Protein AF-A0A7V6YEU7-F1 (afdb_monomer)

Nearest PDB structures (foldseek):
  5xj6-assembly1_A  TM=9.612E-01  e=2.897E-05  Aquifex aeolicus VF5
  5xj8-assembly1_A  TM=9.586E-01  e=1.181E-04  Aquifex aeolicus VF5

Structure (mmCIF, N/CA/C/O backbone):
data_AF-A0A7V6YEU7-F1
#
_entry.id   AF-A0A7V6YEU7-F1
#
loop_
_atom_site.group_PDB
_atom_site.id
_atom_site.type_symbol
_atom_site.label_atom_id
_atom_site.label_alt_id
_atom_site.label_comp_id
_atom_site.label_asym_id
_atom_site.label_entity_id
_atom_site.label_seq_id
_atom_site.pdbx_PDB_ins_code
_atom_site.Cartn_x
_atom_site.Cartn_y
_atom_site.Cartn_z
_atom_site.occupancy
_atom_site.B_iso_or_equiv
_atom_site.auth_seq_id
_atom_site.auth_comp_id
_atom_site.auth_asym_id
_atom_site.auth_atom_id
_atom_site.pdbx_PDB_model_num
ATOM 1 N N . GLY A 1 1 ? -13.467 12.569 0.731 1.00 51.41 1 GLY A N 1
ATOM 2 C CA . GLY A 1 1 ? -12.846 12.301 -0.583 1.00 51.41 1 GLY A CA 1
ATOM 3 C C . GLY A 1 1 ? -12.043 11.016 -0.536 1.00 51.41 1 GLY A C 1
ATOM 4 O O . GLY A 1 1 ? -11.403 10.767 0.483 1.00 51.41 1 GLY A O 1
ATOM 5 N N . GLY A 1 2 ? -12.098 10.205 -1.598 1.00 73.12 2 GLY A N 1
ATOM 6 C CA . GLY A 1 2 ? -11.410 8.910 -1.685 1.00 73.12 2 GLY A CA 1
ATOM 7 C C . GLY A 1 2 ? -9.907 8.990 -1.375 1.00 73.12 2 GLY A C 1
ATOM 8 O O . GLY A 1 2 ? -9.274 10.035 -1.527 1.00 73.12 2 GLY A O 1
ATOM 9 N N . ARG A 1 3 ? -9.324 7.887 -0.897 1.00 82.69 3 ARG A N 1
ATOM 10 C CA . ARG A 1 3 ? -7.899 7.803 -0.508 1.00 82.69 3 ARG A CA 1
ATOM 11 C C . ARG A 1 3 ? -6.968 7.416 -1.665 1.00 82.69 3 ARG A C 1
ATOM 13 O O . ARG A 1 3 ? -5.839 7.016 -1.421 1.00 82.69 3 ARG A O 1
ATOM 20 N N . GLY A 1 4 ? -7.460 7.479 -2.904 1.00 85.06 4 GLY A N 1
ATOM 21 C CA . GLY A 1 4 ? -6.698 7.173 -4.120 1.00 85.06 4 GLY A CA 1
ATOM 22 C C . GLY A 1 4 ? -6.427 5.689 -4.391 1.00 85.06 4 GLY A C 1
ATOM 23 O O . GLY A 1 4 ? -5.940 5.377 -5.467 1.00 85.06 4 GLY A O 1
ATOM 24 N N . VAL A 1 5 ? -6.769 4.772 -3.476 1.00 89.81 5 VAL A N 1
ATOM 25 C CA . VAL A 1 5 ? -6.451 3.334 -3.609 1.00 89.81 5 VAL A CA 1
ATOM 26 C C . VAL A 1 5 ? -7.117 2.704 -4.839 1.00 89.81 5 VAL A C 1
ATOM 28 O O . VAL A 1 5 ? -6.431 2.085 -5.642 1.00 89.81 5 VAL A O 1
ATOM 31 N N . ALA A 1 6 ? -8.427 2.905 -5.035 1.00 92.75 6 ALA A N 1
ATOM 32 C CA . ALA A 1 6 ? -9.148 2.331 -6.180 1.00 92.75 6 ALA A CA 1
ATOM 33 C C . ALA A 1 6 ? -8.677 2.919 -7.522 1.00 92.75 6 ALA A C 1
ATOM 35 O O . ALA A 1 6 ? -8.503 2.194 -8.496 1.00 92.75 6 ALA A O 1
ATOM 36 N N . THR A 1 7 ? -8.411 4.228 -7.557 1.00 93.75 7 THR A N 1
ATOM 37 C C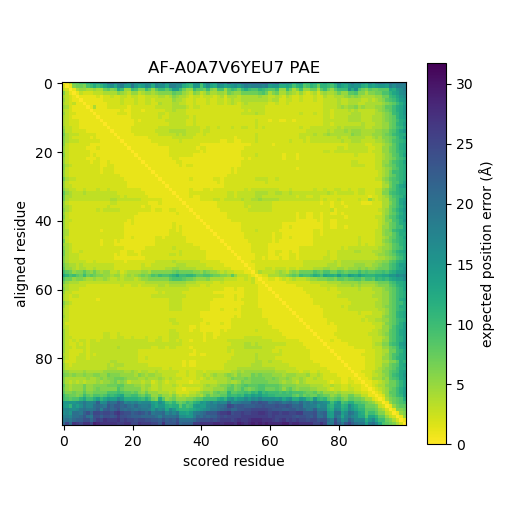A . THR A 1 7 ? -7.862 4.904 -8.739 1.00 93.75 7 THR A CA 1
ATOM 38 C C . THR A 1 7 ? -6.468 4.379 -9.074 1.00 93.75 7 THR A C 1
ATOM 40 O O . THR A 1 7 ? -6.212 4.023 -10.219 1.00 93.75 7 THR A O 1
ATOM 43 N N . GLY A 1 8 ? -5.588 4.267 -8.074 1.00 92.56 8 GLY A N 1
ATOM 44 C CA . GLY A 1 8 ? -4.256 3.690 -8.245 1.00 92.56 8 GLY A CA 1
ATOM 45 C C . GLY A 1 8 ? -4.318 2.244 -8.735 1.00 92.56 8 GLY A C 1
ATOM 46 O O . GLY A 1 8 ? -3.607 1.893 -9.671 1.00 92.56 8 GLY A O 1
ATOM 47 N N . ALA A 1 9 ? -5.221 1.432 -8.178 1.00 94.44 9 ALA A N 1
ATOM 48 C CA . ALA A 1 9 ? -5.443 0.065 -8.636 1.00 94.44 9 ALA A CA 1
ATOM 49 C C . ALA A 1 9 ? -5.855 0.012 -10.116 1.00 94.44 9 ALA A C 1
ATOM 51 O O . ALA A 1 9 ? -5.288 -0.772 -10.866 1.00 94.44 9 ALA A O 1
ATOM 52 N N . GLY A 1 10 ? -6.768 0.881 -10.563 1.00 95.56 10 GLY A N 1
ATOM 53 C CA . GLY A 1 10 ? -7.157 0.968 -11.975 1.00 95.56 10 GLY A CA 1
ATOM 54 C C . GLY A 1 10 ? -5.997 1.349 -12.903 1.00 95.56 10 GLY A C 1
ATOM 55 O O . GLY A 1 10 ? -5.830 0.745 -13.959 1.00 95.56 10 GLY A O 1
ATOM 56 N N . VAL A 1 11 ? -5.145 2.293 -12.489 1.00 96.06 11 VAL A N 1
ATOM 57 C CA . VAL A 1 11 ? -3.951 2.674 -13.262 1.00 96.06 11 VAL A CA 1
ATOM 58 C C . VAL A 1 11 ? -2.970 1.505 -13.370 1.00 96.06 11 VAL A C 1
ATOM 60 O O . VAL A 1 11 ? -2.522 1.178 -14.467 1.00 96.06 11 VAL A O 1
ATOM 63 N N . PHE A 1 12 ? -2.663 0.831 -12.258 1.00 95.75 12 PHE A N 1
ATOM 64 C CA . PHE A 1 12 ? -1.759 -0.321 -12.277 1.00 95.75 12 PHE A CA 1
ATOM 65 C C . PHE A 1 12 ? -2.365 -1.543 -12.973 1.00 95.75 12 PHE A C 1
ATOM 67 O O . PHE A 1 12 ? -1.613 -2.328 -13.539 1.00 95.75 12 PHE A O 1
ATOM 74 N N . LEU A 1 13 ? -3.693 -1.681 -13.020 1.00 97.19 13 LEU A N 1
ATOM 75 C CA . LEU A 1 13 ? -4.350 -2.706 -13.832 1.00 97.19 13 LEU A CA 1
ATOM 76 C C . LEU A 1 13 ? -4.055 -2.505 -15.322 1.00 97.19 13 LEU A C 1
ATOM 78 O O . LEU A 1 13 ? -3.813 -3.479 -16.022 1.00 97.19 13 LEU A O 1
ATOM 82 N N . ALA A 1 14 ? -4.055 -1.258 -15.797 1.00 96.75 14 ALA A N 1
ATOM 83 C CA . ALA A 1 14 ? -3.771 -0.946 -17.194 1.00 96.75 14 ALA A CA 1
ATOM 84 C C . ALA A 1 14 ? -2.269 -1.005 -17.522 1.00 96.75 14 ALA A C 1
ATOM 86 O O . ALA A 1 14 ? -1.890 -1.508 -18.575 1.00 96.75 14 ALA A O 1
ATOM 87 N N . LEU A 1 15 ? -1.413 -0.491 -16.630 1.00 95.06 15 LEU A N 1
ATOM 88 C CA . LEU A 1 15 ? 0.023 -0.334 -16.899 1.00 95.06 15 LEU A CA 1
ATOM 89 C C . LEU A 1 15 ? 0.867 -1.560 -16.531 1.00 95.06 15 LEU A C 1
ATOM 91 O O . LEU A 1 15 ? 1.831 -1.875 -17.222 1.00 95.06 15 LEU A O 1
ATOM 95 N N . ALA A 1 16 ? 0.551 -2.224 -15.418 1.00 95.69 16 ALA A N 1
ATOM 96 C CA . ALA A 1 16 ? 1.364 -3.304 -14.865 1.00 95.69 16 ALA A CA 1
ATOM 97 C C . ALA A 1 16 ? 0.507 -4.303 -14.053 1.00 95.69 16 ALA A C 1
ATOM 99 O O . ALA A 1 16 ? 0.597 -4.344 -12.820 1.00 95.69 16 ALA A O 1
ATOM 100 N N . PRO A 1 17 ? -0.304 -5.155 -14.718 1.00 96.81 17 PRO A N 1
ATOM 101 C CA . PRO A 1 17 ? -1.217 -6.084 -14.045 1.00 96.81 17 PRO A CA 1
ATOM 102 C C . PRO A 1 17 ? -0.535 -6.999 -13.017 1.00 96.81 17 PRO A C 1
ATOM 104 O O . PRO A 1 17 ? -1.111 -7.296 -11.973 1.00 96.81 17 PRO A O 1
ATOM 107 N N . LYS A 1 18 ? 0.715 -7.419 -13.275 1.00 96.81 18 LYS A N 1
ATOM 108 C CA . LYS A 1 18 ? 1.506 -8.246 -12.344 1.00 96.81 18 LYS A CA 1
ATOM 109 C C . LYS A 1 18 ? 1.809 -7.509 -11.035 1.00 96.81 18 LYS A C 1
ATOM 111 O O . LYS A 1 18 ? 1.686 -8.092 -9.963 1.00 96.81 18 LYS A O 1
ATOM 116 N N . VAL A 1 19 ? 2.147 -6.220 -11.116 1.00 96.94 19 VAL A N 1
ATOM 117 C CA . VAL A 1 19 ? 2.394 -5.361 -9.944 1.00 96.94 19 VAL A CA 1
ATOM 118 C C . VAL A 1 19 ? 1.115 -5.203 -9.126 1.00 96.94 19 VAL A C 1
ATOM 120 O O . VAL A 1 19 ? 1.145 -5.339 -7.903 1.00 96.94 19 VAL A O 1
ATOM 123 N N . LEU A 1 20 ? -0.020 -4.981 -9.798 1.00 97.75 20 LEU A N 1
ATOM 124 C CA . LEU A 1 20 ? -1.315 -4.928 -9.126 1.00 97.75 20 LEU A CA 1
ATOM 125 C C . LEU A 1 20 ? -1.656 -6.254 -8.442 1.00 97.75 20 LEU A C 1
ATOM 127 O O . LEU A 1 20 ? -2.123 -6.231 -7.309 1.00 97.75 20 LEU A O 1
ATOM 131 N N . ALA A 1 21 ? -1.423 -7.393 -9.096 1.00 98.06 21 ALA A N 1
ATOM 132 C CA . ALA A 1 21 ? -1.720 -8.705 -8.526 1.00 98.06 21 ALA A CA 1
ATOM 133 C C . ALA A 1 21 ? -0.962 -8.939 -7.209 1.00 98.06 21 ALA A C 1
ATOM 135 O O . ALA A 1 21 ? -1.556 -9.395 -6.234 1.00 98.06 21 ALA A O 1
ATOM 136 N N . VAL A 1 22 ? 0.318 -8.554 -7.143 1.00 98.12 22 VAL A N 1
ATOM 137 C CA . VAL A 1 22 ? 1.113 -8.634 -5.906 1.00 98.12 22 VAL A CA 1
ATOM 138 C C . VAL A 1 22 ? 0.572 -7.693 -4.830 1.00 98.12 22 VAL A C 1
ATOM 140 O O . VAL A 1 22 ? 0.359 -8.117 -3.693 1.00 98.12 22 VAL A O 1
ATOM 143 N N . ALA A 1 23 ? 0.286 -6.436 -5.179 1.00 97.75 23 ALA A N 1
ATOM 144 C CA . ALA A 1 23 ? -0.282 -5.472 -4.237 1.00 97.75 23 ALA A CA 1
ATOM 145 C C . ALA A 1 23 ? -1.657 -5.919 -3.704 1.00 97.75 23 ALA A C 1
ATOM 147 O O . ALA A 1 23 ? -1.933 -5.794 -2.510 1.00 97.75 23 ALA A O 1
ATOM 148 N N . ALA A 1 24 ? -2.504 -6.480 -4.570 1.00 98.00 24 ALA A N 1
ATOM 149 C CA . ALA A 1 24 ? -3.811 -7.022 -4.219 1.00 98.00 24 ALA A CA 1
ATOM 150 C C . ALA A 1 24 ? -3.684 -8.250 -3.313 1.00 98.00 24 ALA A C 1
ATOM 152 O O . ALA A 1 24 ? -4.400 -8.343 -2.321 1.00 98.00 24 ALA A O 1
ATOM 153 N N . LEU A 1 25 ? -2.743 -9.155 -3.596 1.00 98.38 25 LEU A N 1
ATOM 154 C CA . LEU A 1 25 ? -2.476 -10.312 -2.745 1.00 98.38 25 LEU A CA 1
ATOM 155 C C . LEU A 1 25 ? -2.057 -9.877 -1.336 1.00 98.38 25 LEU A C 1
ATOM 157 O O . LEU A 1 25 ? -2.633 -10.338 -0.353 1.00 98.38 25 LEU A O 1
ATOM 161 N N . ILE A 1 26 ? -1.110 -8.943 -1.229 1.00 98.31 26 ILE A N 1
ATOM 162 C CA . ILE A 1 26 ? -0.659 -8.393 0.059 1.00 98.31 26 ILE A CA 1
ATOM 163 C C . ILE A 1 26 ? -1.818 -7.724 0.800 1.00 98.31 26 ILE A C 1
ATOM 165 O O . ILE A 1 26 ? -1.986 -7.931 2.005 1.00 98.31 26 ILE A O 1
ATOM 169 N N . TRP A 1 27 ? -2.642 -6.955 0.087 1.00 98.12 27 TRP A N 1
ATOM 170 C CA . TRP A 1 27 ? -3.830 -6.327 0.653 1.00 98.12 27 TRP A CA 1
ATOM 171 C C . TRP A 1 27 ? -4.801 -7.373 1.212 1.00 98.12 27 TRP A C 1
ATOM 173 O O . TRP A 1 27 ? -5.171 -7.285 2.382 1.00 98.12 27 TRP A O 1
ATOM 183 N N . VAL A 1 28 ? -5.159 -8.392 0.421 1.00 98.06 28 VAL A N 1
ATOM 184 C CA . VAL A 1 28 ? -6.092 -9.457 0.822 1.00 98.06 28 VAL A CA 1
ATOM 185 C C . VAL A 1 28 ? -5.562 -10.206 2.036 1.00 98.06 28 VAL A C 1
ATOM 187 O O . VAL A 1 28 ? -6.288 -10.338 3.016 1.00 98.06 28 VAL A O 1
ATOM 190 N N . LEU A 1 29 ? -4.301 -10.646 2.014 1.00 98.31 29 LEU A N 1
ATOM 191 C CA . LEU A 1 29 ? -3.696 -11.378 3.129 1.00 98.31 29 LEU A CA 1
ATOM 192 C C . LEU A 1 29 ? -3.674 -10.537 4.408 1.00 98.31 29 LEU A C 1
ATOM 194 O O . LEU A 1 29 ? -4.045 -11.010 5.481 1.00 98.31 29 LEU A O 1
ATOM 198 N N . THR A 1 30 ? -3.312 -9.260 4.295 1.00 97.94 30 THR A N 1
ATOM 199 C CA . THR A 1 30 ? -3.286 -8.350 5.443 1.00 97.94 30 THR A CA 1
ATOM 200 C C . THR A 1 30 ? -4.683 -8.154 6.024 1.00 97.94 30 THR A C 1
ATOM 202 O O . THR A 1 30 ? -4.864 -8.228 7.240 1.00 97.94 30 THR A O 1
ATOM 205 N N . VAL A 1 31 ? -5.687 -7.914 5.177 1.00 97.06 31 VAL A N 1
ATOM 206 C CA . VAL A 1 31 ? -7.071 -7.709 5.622 1.00 97.06 31 VAL A CA 1
ATOM 207 C C . VAL A 1 31 ? -7.663 -8.998 6.185 1.00 97.06 31 VAL A C 1
ATOM 209 O O . VAL A 1 31 ? -8.332 -8.939 7.211 1.00 97.06 31 VAL A O 1
ATOM 212 N N . ALA A 1 32 ? -7.375 -10.155 5.593 1.00 96.75 32 ALA A N 1
ATOM 213 C CA . ALA A 1 32 ? -7.834 -11.446 6.096 1.00 96.75 32 ALA A CA 1
ATOM 214 C C . ALA A 1 32 ? -7.283 -11.739 7.502 1.00 96.75 32 ALA A C 1
ATOM 216 O O . ALA A 1 32 ? -8.040 -12.139 8.383 1.00 96.75 32 ALA A O 1
ATOM 217 N N . CYS A 1 33 ? -5.995 -11.470 7.743 1.00 96.88 33 CYS A N 1
ATOM 218 C CA . CYS A 1 33 ? -5.357 -11.734 9.036 1.00 96.88 33 CYS A CA 1
ATOM 219 C C . CYS A 1 33 ? -5.693 -10.687 10.110 1.00 96.88 33 CYS A C 1
ATOM 221 O O . CYS A 1 33 ? -5.860 -11.024 11.279 1.00 96.88 33 CYS A O 1
ATOM 223 N N . THR A 1 34 ? -5.772 -9.405 9.741 1.00 95.69 34 THR A N 1
ATOM 224 C CA . THR A 1 34 ? -5.858 -8.300 10.720 1.00 95.69 34 THR A CA 1
ATOM 225 C C . THR A 1 34 ? -7.235 -7.656 10.805 1.00 95.69 34 THR A C 1
ATOM 227 O O . THR A 1 34 ? -7.551 -6.987 11.788 1.00 95.69 34 THR A O 1
ATOM 230 N N . ARG A 1 35 ? -8.062 -7.845 9.772 1.00 95.81 35 ARG A N 1
ATOM 231 C CA . ARG A 1 35 ? -9.311 -7.113 9.525 1.00 95.81 35 ARG A CA 1
ATOM 232 C C . ARG A 1 35 ? -9.128 -5.600 9.366 1.00 95.81 35 ARG A C 1
ATOM 234 O O . ARG A 1 35 ? -10.119 -4.881 9.363 1.00 95.81 35 ARG A O 1
ATOM 241 N N . TYR A 1 3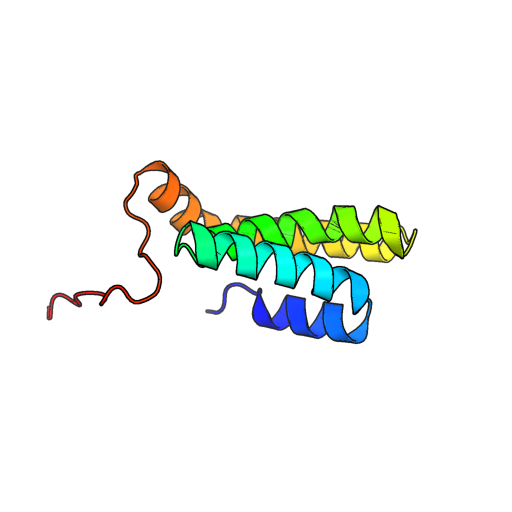6 ? -7.913 -5.085 9.174 1.00 96.12 36 TYR A N 1
ATOM 242 C CA . TYR A 1 36 ? -7.680 -3.656 8.945 1.00 96.12 36 TYR A CA 1
ATOM 243 C C . TYR A 1 36 ? -7.494 -3.342 7.456 1.00 96.12 36 TYR A C 1
ATOM 245 O O . TYR A 1 36 ? -6.428 -3.558 6.880 1.00 96.12 36 TYR A O 1
ATOM 253 N N . VAL A 1 37 ? -8.517 -2.744 6.835 1.00 95.31 37 VAL A N 1
ATOM 254 C CA . VAL A 1 37 ? -8.469 -2.301 5.424 1.00 95.31 37 VAL A CA 1
ATOM 255 C C . VAL A 1 37 ? -7.412 -1.220 5.191 1.00 95.31 37 VAL A C 1
ATOM 257 O O . VAL A 1 37 ? -6.759 -1.189 4.145 1.00 95.31 37 VAL A O 1
ATOM 260 N N . SER A 1 38 ? -7.220 -0.328 6.162 1.00 95.19 38 SER A N 1
ATOM 261 C CA . SER A 1 38 ? -6.207 0.725 6.087 1.00 95.19 38 SER A CA 1
ATOM 262 C C . SER A 1 38 ? -4.791 0.161 6.103 1.00 95.19 38 SER A C 1
ATOM 264 O O . SER A 1 38 ? -3.972 0.591 5.294 1.00 95.19 38 SER A O 1
ATOM 266 N N . LEU A 1 39 ? -4.520 -0.834 6.952 1.00 96.69 39 LEU A N 1
ATOM 267 C CA . LEU A 1 39 ? -3.225 -1.506 6.998 1.00 96.69 39 LEU A CA 1
ATOM 268 C C . LEU A 1 39 ? -2.934 -2.230 5.680 1.00 96.69 39 LEU A C 1
ATOM 270 O O . LEU A 1 39 ? -1.870 -2.025 5.102 1.00 96.69 39 LEU A O 1
ATOM 274 N N . GLY A 1 40 ? -3.905 -2.985 5.155 1.00 97.31 40 GLY A N 1
ATOM 275 C CA . GLY A 1 40 ? -3.769 -3.636 3.849 1.00 97.31 40 GLY A CA 1
ATOM 276 C C . GLY A 1 40 ? -3.480 -2.640 2.727 1.00 97.31 40 GLY A C 1
ATOM 277 O O . GLY A 1 40 ? -2.624 -2.887 1.885 1.00 97.31 40 GLY A O 1
ATOM 278 N N . SER A 1 41 ? -4.142 -1.478 2.734 1.00 96.56 41 SER A N 1
ATOM 279 C CA . SER A 1 41 ? -3.940 -0.429 1.721 1.00 96.56 41 SER A CA 1
ATOM 280 C C . SER A 1 41 ? -2.555 0.214 1.803 1.00 96.56 41 SER A C 1
ATOM 282 O O . SER A 1 41 ? -1.968 0.527 0.771 1.00 96.56 41 SER A O 1
ATOM 284 N N . ILE A 1 42 ? -2.019 0.396 3.012 1.00 97.00 42 ILE A N 1
ATOM 285 C CA . ILE A 1 42 ? -0.665 0.923 3.225 1.00 97.00 42 ILE A CA 1
ATOM 286 C C . ILE A 1 42 ? 0.380 -0.094 2.755 1.00 97.00 42 ILE A C 1
ATOM 288 O O . ILE A 1 42 ? 1.264 0.266 1.982 1.00 97.00 42 ILE A O 1
ATOM 292 N N . LEU A 1 43 ? 0.263 -1.358 3.175 1.00 98.06 43 LEU A N 1
ATOM 293 C CA . LEU A 1 43 ? 1.219 -2.403 2.800 1.00 98.06 43 LEU A CA 1
ATOM 294 C C . LEU A 1 43 ? 1.180 -2.703 1.297 1.00 98.06 43 LEU A C 1
ATOM 296 O O . LEU A 1 43 ? 2.231 -2.790 0.668 1.00 98.06 43 LEU A O 1
ATOM 300 N N . GLY A 1 44 ? -0.016 -2.769 0.706 1.00 97.69 44 GLY A N 1
ATOM 301 C CA . GLY A 1 44 ? -0.178 -2.925 -0.739 1.00 97.69 44 GLY A CA 1
ATOM 302 C C . GLY A 1 44 ? 0.399 -1.746 -1.528 1.00 97.69 44 GLY A C 1
ATOM 303 O O . GLY A 1 44 ? 0.990 -1.942 -2.582 1.00 97.69 44 GLY A O 1
ATOM 304 N N . ALA A 1 45 ? 0.295 -0.514 -1.018 1.00 97.31 45 ALA A N 1
ATOM 305 C CA . ALA A 1 45 ? 0.919 0.641 -1.660 1.00 97.31 45 ALA A CA 1
ATOM 306 C C . ALA A 1 45 ? 2.455 0.593 -1.577 1.00 97.31 45 ALA A C 1
ATOM 308 O O . ALA A 1 45 ? 3.126 0.879 -2.564 1.00 97.31 45 ALA A O 1
ATOM 309 N N . ILE A 1 46 ? 3.020 0.187 -0.434 1.00 97.69 46 ILE A N 1
ATOM 310 C CA . ILE A 1 46 ? 4.475 0.031 -0.254 1.00 97.69 46 ILE A CA 1
ATOM 311 C C . ILE A 1 46 ? 5.041 -1.053 -1.181 1.00 97.69 46 ILE A C 1
ATOM 313 O O . ILE A 1 46 ? 6.146 -0.903 -1.701 1.00 97.69 46 ILE A O 1
ATOM 317 N N . SER A 1 47 ? 4.289 -2.127 -1.438 1.00 97.88 47 SER A N 1
ATOM 318 C CA . SER A 1 47 ? 4.754 -3.205 -2.313 1.00 97.88 47 SER A CA 1
ATOM 319 C C . SER A 1 47 ? 4.804 -2.832 -3.794 1.00 97.88 47 SER A C 1
ATOM 321 O O . SER A 1 47 ? 5.488 -3.515 -4.554 1.00 97.88 47 SER A O 1
ATOM 323 N N . VAL A 1 48 ? 4.100 -1.778 -4.225 1.00 97.38 48 VAL A N 1
ATOM 324 C CA . VAL A 1 48 ? 4.064 -1.338 -5.631 1.00 97.38 48 VAL A CA 1
ATOM 325 C C . VAL A 1 48 ? 5.463 -1.018 -6.175 1.00 97.38 48 VAL A C 1
ATOM 327 O O . VAL A 1 48 ? 5.873 -1.702 -7.112 1.00 97.38 48 VAL A O 1
ATOM 330 N N . PRO A 1 49 ? 6.233 -0.052 -5.628 1.00 96.81 49 PRO A N 1
ATOM 331 C CA . PRO A 1 49 ?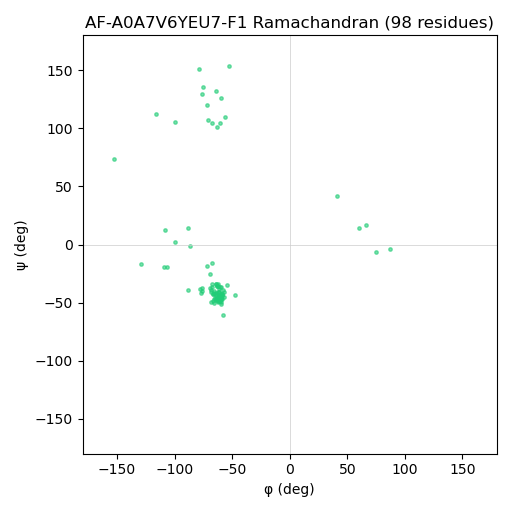 7.561 0.269 -6.158 1.00 96.81 49 PRO A CA 1
ATOM 332 C C . PRO A 1 49 ? 8.519 -0.930 -6.109 1.00 96.81 49 PRO A C 1
ATOM 334 O O . PRO A 1 49 ? 9.278 -1.138 -7.050 1.00 96.81 49 PRO A O 1
ATOM 337 N N . ILE A 1 50 ? 8.435 -1.766 -5.069 1.00 96.88 50 ILE A N 1
ATOM 338 C CA . ILE A 1 50 ? 9.251 -2.986 -4.942 1.00 96.88 50 ILE A CA 1
ATOM 339 C C . ILE A 1 50 ? 8.928 -3.967 -6.076 1.00 96.88 50 ILE A C 1
ATOM 341 O O . ILE A 1 50 ? 9.823 -4.486 -6.735 1.00 96.88 50 ILE A O 1
ATOM 345 N N . SER A 1 51 ? 7.643 -4.183 -6.352 1.00 96.81 51 SER A N 1
ATOM 346 C CA . SER A 1 51 ? 7.202 -5.083 -7.421 1.00 96.81 51 SER A CA 1
ATOM 347 C C . SER A 1 51 ? 7.564 -4.541 -8.807 1.00 96.81 51 SER A C 1
ATOM 349 O O . SER A 1 51 ? 7.884 -5.318 -9.701 1.00 96.81 51 SER A O 1
ATOM 351 N N . VAL A 1 52 ? 7.554 -3.218 -9.001 1.00 96.75 52 VAL A N 1
ATOM 352 C CA . VAL A 1 52 ? 7.997 -2.606 -10.264 1.00 96.75 52 VAL A CA 1
ATOM 353 C C . VAL A 1 52 ? 9.471 -2.913 -10.541 1.00 96.75 52 VAL A C 1
ATOM 355 O O . VAL A 1 52 ? 9.790 -3.285 -11.670 1.00 96.75 52 VAL A O 1
ATOM 358 N N . LEU A 1 53 ? 10.344 -2.825 -9.528 1.00 95.50 53 LEU A N 1
ATOM 359 C CA . LEU A 1 53 ? 11.764 -3.176 -9.672 1.00 95.50 53 LEU A CA 1
ATOM 360 C C . LEU A 1 53 ? 11.960 -4.644 -10.070 1.00 95.50 53 LEU A C 1
ATOM 362 O O . LEU A 1 53 ? 12.841 -4.950 -10.860 1.00 95.50 53 LEU A O 1
ATOM 366 N N . ILE A 1 54 ? 11.122 -5.546 -9.554 1.00 95.31 54 ILE A N 1
ATOM 367 C CA . ILE A 1 54 ? 11.234 -6.987 -9.817 1.00 95.31 54 ILE A CA 1
ATOM 368 C C . ILE A 1 54 ? 10.714 -7.359 -11.215 1.00 95.31 54 ILE A C 1
ATOM 370 O O . ILE A 1 54 ? 11.286 -8.226 -11.870 1.00 95.31 54 ILE A O 1
ATOM 374 N N . PHE A 1 55 ? 9.610 -6.752 -11.667 1.00 93.94 55 PHE A N 1
ATOM 375 C CA . PHE A 1 55 ? 8.867 -7.244 -12.838 1.00 93.94 55 PHE A CA 1
ATOM 376 C C . PHE A 1 55 ? 8.955 -6.380 -14.099 1.00 93.94 55 PHE A C 1
ATOM 378 O O . PHE A 1 55 ? 8.606 -6.880 -15.167 1.00 93.94 55 PHE A O 1
ATOM 385 N N . HIS A 1 56 ? 9.334 -5.103 -13.997 1.00 89.12 56 HIS A N 1
ATOM 386 C CA . HIS A 1 56 ? 9.246 -4.162 -15.122 1.00 89.12 56 HIS A CA 1
ATOM 387 C C . HIS A 1 56 ? 10.531 -3.376 -15.409 1.00 89.12 56 HIS A C 1
ATOM 389 O O . HIS A 1 56 ? 10.602 -2.791 -16.487 1.00 89.12 56 HIS A O 1
ATOM 395 N N . ASP A 1 57 ? 11.492 -3.327 -14.477 1.00 86.06 57 ASP A N 1
ATOM 396 C CA . ASP A 1 57 ? 12.782 -2.617 -14.606 1.00 86.06 57 ASP A CA 1
ATOM 397 C C . ASP A 1 57 ? 12.674 -1.234 -15.288 1.00 86.06 57 ASP A C 1
ATOM 399 O O . ASP A 1 57 ? 13.440 -0.850 -16.168 1.00 86.06 57 ASP A O 1
ATOM 403 N N . SER A 1 58 ? 11.629 -0.481 -14.928 1.00 93.50 58 SER A N 1
ATOM 404 C CA . SER A 1 58 ? 11.302 0.806 -15.539 1.00 93.50 58 SER A CA 1
ATOM 405 C C . SER A 1 58 ? 11.418 1.912 -14.504 1.00 93.50 58 SER A C 1
ATOM 407 O O . SER A 1 58 ? 10.597 2.012 -13.589 1.00 93.50 58 SER A O 1
ATOM 409 N N . ALA A 1 59 ? 12.410 2.786 -14.684 1.00 95.12 59 ALA A N 1
ATOM 410 C CA . ALA A 1 59 ? 12.639 3.927 -13.800 1.00 95.12 59 ALA A CA 1
ATOM 411 C C . ALA A 1 59 ? 11.410 4.850 -13.709 1.00 95.12 59 ALA A C 1
ATOM 413 O O . ALA A 1 59 ? 11.060 5.313 -12.624 1.00 95.12 59 ALA A O 1
ATOM 414 N N . LEU A 1 60 ? 10.708 5.073 -14.827 1.00 96.12 60 LEU A N 1
ATOM 415 C CA . LEU A 1 60 ? 9.514 5.920 -14.853 1.00 96.12 60 LEU A CA 1
ATOM 416 C C . LEU A 1 60 ? 8.363 5.306 -14.043 1.00 96.12 60 LEU A C 1
ATOM 418 O O . LEU A 1 60 ? 7.775 5.987 -13.202 1.00 96.12 60 LEU A O 1
ATOM 422 N N . LEU A 1 61 ? 8.061 4.018 -14.258 1.00 95.62 61 LEU A N 1
ATOM 423 C CA . LEU A 1 61 ? 7.036 3.311 -13.482 1.00 95.62 61 LEU A CA 1
ATOM 424 C C . LEU A 1 61 ? 7.418 3.213 -12.005 1.00 95.62 61 LEU A C 1
ATOM 426 O O . LEU A 1 61 ? 6.542 3.275 -11.145 1.00 95.62 61 LEU A O 1
ATOM 430 N N . PHE A 1 62 ? 8.711 3.085 -11.703 1.00 97.12 62 PHE A N 1
ATOM 431 C CA . PHE A 1 62 ? 9.206 3.038 -10.335 1.00 97.12 62 PHE A CA 1
ATOM 432 C C . PHE A 1 62 ? 8.969 4.367 -9.616 1.00 97.12 62 PHE A C 1
ATOM 434 O O . PHE A 1 62 ? 8.361 4.380 -8.547 1.00 97.12 62 PHE A O 1
ATOM 441 N N . VAL A 1 63 ? 9.370 5.490 -10.224 1.00 97.75 63 VAL A N 1
ATOM 442 C CA . VAL A 1 63 ? 9.131 6.833 -9.672 1.00 97.75 63 VAL A CA 1
ATOM 443 C C . VAL A 1 63 ? 7.632 7.095 -9.527 1.00 97.75 63 VAL A C 1
ATOM 445 O O . VAL A 1 63 ? 7.190 7.559 -8.477 1.00 97.75 63 VAL A O 1
ATOM 448 N N . PHE A 1 64 ? 6.828 6.737 -10.532 1.00 96.56 64 PHE A N 1
ATOM 449 C CA . PHE A 1 64 ? 5.373 6.849 -10.449 1.00 96.56 64 PHE A CA 1
ATOM 450 C C .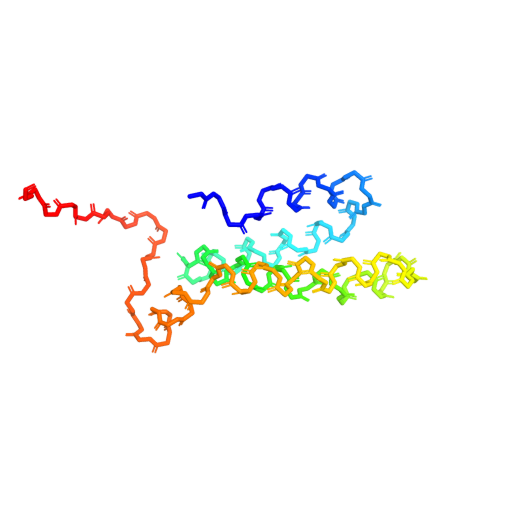 PHE A 1 64 ? 4.795 6.021 -9.290 1.00 96.56 64 PHE A C 1
ATOM 452 O O . PHE A 1 64 ? 4.009 6.534 -8.494 1.00 96.56 64 PHE A O 1
ATOM 459 N N . GLY A 1 65 ? 5.218 4.762 -9.148 1.00 96.62 65 GLY A N 1
ATOM 460 C CA . GLY A 1 65 ? 4.816 3.882 -8.053 1.00 96.62 65 GLY A CA 1
ATOM 461 C C . GLY A 1 65 ? 5.234 4.405 -6.681 1.00 96.62 65 GLY A C 1
ATOM 462 O O . GLY A 1 65 ? 4.448 4.334 -5.739 1.00 96.62 65 GLY A O 1
ATOM 463 N N . LEU A 1 66 ? 6.422 4.999 -6.573 1.00 97.69 66 LEU A N 1
ATOM 464 C CA . LEU A 1 66 ? 6.913 5.624 -5.348 1.00 97.69 66 LEU A CA 1
ATOM 465 C C . LEU A 1 66 ? 6.055 6.834 -4.950 1.00 97.69 66 LEU A C 1
ATOM 467 O O . LEU A 1 66 ? 5.646 6.948 -3.793 1.00 97.69 66 LEU A O 1
ATOM 471 N N . LEU A 1 67 ? 5.726 7.708 -5.907 1.00 97.69 67 LEU A N 1
ATOM 472 C CA . LEU A 1 67 ? 4.850 8.861 -5.680 1.00 97.69 67 LEU A CA 1
ATOM 473 C C . LEU A 1 67 ? 3.427 8.427 -5.309 1.00 97.69 67 LEU A C 1
ATOM 475 O O . LEU A 1 67 ? 2.838 8.971 -4.372 1.00 97.69 67 LEU A O 1
ATOM 479 N N . ALA A 1 68 ? 2.890 7.415 -5.995 1.00 96.00 68 ALA A N 1
ATOM 480 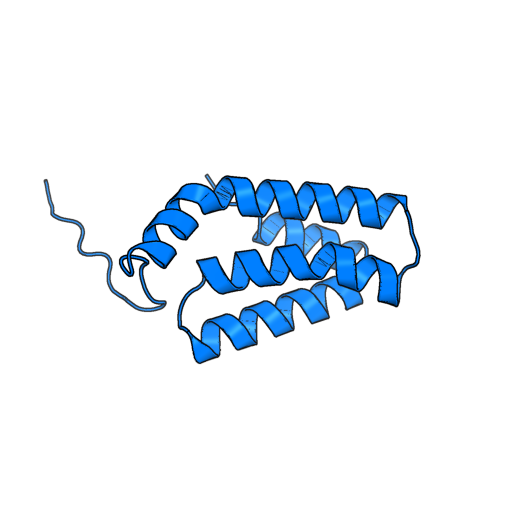C CA . ALA A 1 68 ? 1.589 6.838 -5.678 1.00 96.00 68 ALA A CA 1
ATOM 481 C C . ALA A 1 68 ? 1.569 6.249 -4.258 1.00 96.00 68 ALA A C 1
ATOM 483 O O . ALA A 1 68 ? 0.646 6.527 -3.488 1.00 96.00 68 ALA A O 1
ATOM 484 N N . ALA A 1 69 ? 2.608 5.499 -3.877 1.00 96.62 69 ALA A N 1
ATOM 485 C CA . ALA A 1 69 ? 2.747 4.944 -2.536 1.00 96.62 69 ALA A CA 1
ATOM 486 C C . ALA A 1 69 ? 2.814 6.047 -1.471 1.00 96.62 69 ALA A C 1
ATOM 488 O O . ALA A 1 69 ? 2.050 6.022 -0.503 1.00 96.62 69 ALA A O 1
ATOM 489 N N . ALA A 1 70 ? 3.657 7.062 -1.679 1.00 97.00 70 ALA A N 1
ATOM 490 C CA . ALA A 1 70 ? 3.776 8.208 -0.782 1.00 97.00 70 ALA A CA 1
ATOM 491 C C . ALA A 1 70 ? 2.441 8.951 -0.619 1.00 97.00 70 ALA A C 1
ATOM 493 O O . ALA A 1 70 ? 2.044 9.279 0.504 1.00 97.00 70 ALA A O 1
ATOM 494 N N . PHE A 1 71 ? 1.705 9.161 -1.715 1.00 95.75 71 PHE A N 1
ATOM 495 C CA . PHE A 1 71 ? 0.380 9.772 -1.682 1.00 95.75 71 PHE A CA 1
ATOM 496 C C . PHE A 1 71 ? -0.616 8.934 -0.872 1.00 95.75 71 PHE A C 1
ATOM 498 O O . PHE A 1 71 ? -1.286 9.470 0.014 1.00 95.75 71 PHE A O 1
ATOM 505 N N . VAL A 1 72 ? -0.698 7.619 -1.108 1.00 95.69 72 VAL A N 1
ATOM 506 C CA . VAL A 1 72 ? -1.594 6.738 -0.342 1.00 95.69 72 VAL A CA 1
ATOM 507 C C . VAL A 1 72 ? -1.246 6.780 1.145 1.00 95.69 72 VAL A C 1
ATOM 509 O O . VAL A 1 72 ? -2.145 6.974 1.966 1.00 95.69 72 VAL A O 1
ATOM 512 N N . ILE A 1 73 ? 0.034 6.671 1.508 1.00 95.75 73 ILE A N 1
ATOM 513 C CA . ILE A 1 73 ? 0.491 6.732 2.904 1.00 95.75 73 ILE A CA 1
ATOM 514 C C . ILE A 1 73 ? 0.116 8.078 3.535 1.00 95.75 73 ILE A C 1
ATOM 516 O O . ILE A 1 73 ? -0.451 8.115 4.630 1.00 95.75 73 ILE A O 1
ATOM 520 N N . TYR A 1 74 ? 0.346 9.188 2.829 1.00 96.00 74 TYR A N 1
ATOM 521 C CA . TYR A 1 74 ? -0.037 10.521 3.290 1.00 96.00 74 TYR A CA 1
ATOM 522 C C . TYR A 1 74 ? -1.544 10.615 3.573 1.00 96.00 74 TYR A C 1
ATOM 524 O O . TYR A 1 74 ? -1.959 11.076 4.639 1.00 96.00 74 TYR A O 1
ATOM 532 N N . ARG A 1 75 ? -2.380 10.084 2.673 1.00 94.38 75 ARG A N 1
ATOM 533 C CA . ARG A 1 75 ? -3.843 10.031 2.847 1.00 94.38 75 ARG A CA 1
ATOM 534 C C . ARG A 1 75 ? -4.293 9.090 3.970 1.00 94.38 75 ARG A C 1
ATOM 536 O O . ARG A 1 75 ? -5.437 9.186 4.420 1.00 94.38 75 ARG A O 1
ATOM 543 N N . HIS A 1 76 ? -3.425 8.199 4.442 1.00 94.94 76 HIS A N 1
ATOM 544 C CA . HIS A 1 76 ? -3.698 7.283 5.547 1.00 94.94 76 HIS A CA 1
ATOM 545 C C . HIS A 1 76 ? -3.127 7.738 6.892 1.00 94.94 76 HIS A C 1
ATO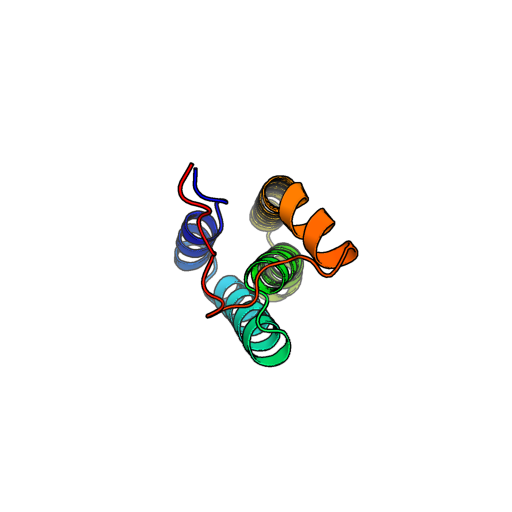M 547 O O . HIS A 1 76 ? -3.366 7.049 7.879 1.00 94.94 76 HIS A O 1
ATOM 553 N N . ARG A 1 77 ? -2.483 8.911 7.005 1.00 95.12 77 ARG A N 1
ATOM 554 C 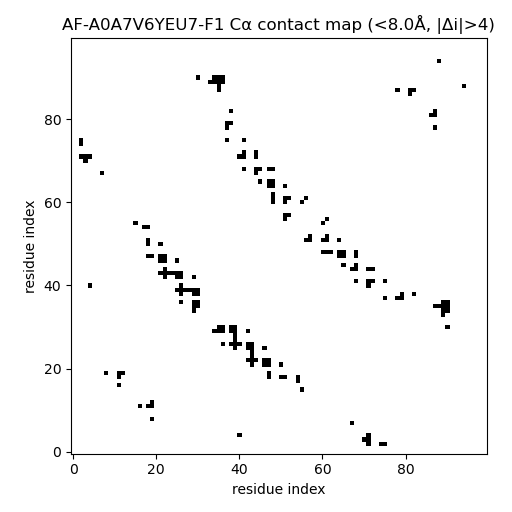CA . ARG A 1 77 ? -1.965 9.416 8.296 1.00 95.12 77 ARG A CA 1
ATOM 555 C C . ARG A 1 77 ? -2.959 9.334 9.472 1.00 95.12 77 ARG A C 1
ATOM 557 O O . ARG A 1 77 ? -2.548 8.865 10.533 1.00 95.12 77 ARG A O 1
ATOM 564 N N . PRO A 1 78 ? -4.256 9.688 9.329 1.00 94.00 78 PRO A N 1
ATOM 565 C CA . PRO A 1 78 ? -5.217 9.531 10.426 1.00 94.00 78 PRO A CA 1
ATOM 566 C C . PRO A 1 78 ? -5.437 8.068 10.839 1.00 94.00 78 PRO A C 1
ATOM 568 O O . PRO A 1 78 ? -5.647 7.781 12.012 1.00 94.00 78 PRO A O 1
ATOM 571 N N . ASN A 1 79 ? -5.383 7.140 9.881 1.00 94.62 79 ASN A N 1
ATOM 572 C CA . ASN A 1 79 ? -5.555 5.704 10.112 1.00 94.62 79 ASN A CA 1
ATOM 573 C C . ASN A 1 79 ? -4.306 5.100 10.727 1.00 94.62 79 ASN A C 1
ATOM 575 O O . ASN A 1 79 ? -4.421 4.275 11.615 1.00 94.62 79 ASN A O 1
ATOM 579 N N . ILE A 1 80 ? -3.124 5.557 10.314 1.00 95.38 80 ILE A N 1
ATOM 580 C CA . ILE A 1 80 ? -1.858 5.180 10.946 1.00 95.38 80 ILE A CA 1
ATOM 581 C C . ILE A 1 80 ? -1.889 5.572 12.425 1.00 95.38 80 ILE A C 1
ATOM 583 O O . ILE A 1 80 ? -1.606 4.739 13.278 1.00 95.38 80 ILE A O 1
ATOM 587 N N . LYS A 1 81 ? -2.326 6.797 12.749 1.00 96.25 81 LYS A N 1
ATOM 588 C CA . LYS A 1 81 ? -2.480 7.226 14.148 1.00 96.25 81 LYS A CA 1
ATOM 589 C C . LYS A 1 81 ? -3.444 6.322 14.927 1.00 96.25 81 LYS A C 1
ATOM 591 O O . LYS A 1 81 ? -3.143 5.944 16.052 1.00 96.25 81 LYS A O 1
ATOM 596 N N . ARG A 1 82 ? -4.584 5.950 14.338 1.00 95.69 82 ARG A N 1
ATOM 597 C CA . ARG A 1 82 ? -5.541 5.033 14.978 1.00 95.69 82 ARG A CA 1
ATOM 598 C C . ARG A 1 82 ? -5.016 3.601 15.099 1.00 95.69 82 ARG A C 1
ATOM 600 O O . ARG A 1 82 ? -5.243 2.985 16.128 1.00 95.69 82 ARG A O 1
ATOM 607 N N . LEU A 1 83 ? -4.275 3.095 14.114 1.00 95.88 83 LEU A N 1
ATOM 608 C CA . LEU A 1 83 ? -3.624 1.781 14.169 1.00 95.88 83 LEU A CA 1
ATOM 609 C C . LEU A 1 83 ? -2.623 1.716 15.325 1.00 95.88 83 LEU A C 1
ATOM 611 O O . LEU A 1 83 ? -2.674 0.780 16.114 1.00 95.88 83 LEU A O 1
ATOM 615 N N . LEU A 1 84 ? -1.771 2.737 15.461 1.00 95.50 84 LEU A N 1
ATOM 616 C CA . LEU A 1 84 ? -0.802 2.838 16.559 1.00 95.50 84 LEU A CA 1
ATOM 617 C C . LEU A 1 84 ? -1.481 2.932 17.931 1.00 95.50 84 LEU A C 1
ATOM 619 O O . LEU A 1 84 ? -0.976 2.387 18.904 1.00 95.50 84 LEU A O 1
ATOM 623 N N . ASN A 1 85 ? -2.642 3.583 17.995 1.00 95.38 85 ASN A N 1
ATOM 624 C CA . ASN A 1 85 ? -3.428 3.711 19.221 1.00 95.38 85 ASN A CA 1
ATOM 625 C C . ASN A 1 85 ? -4.387 2.529 19.464 1.00 95.38 85 ASN A C 1
ATOM 627 O O . ASN A 1 85 ? -5.126 2.555 20.443 1.00 95.38 85 ASN A O 1
ATOM 631 N N . GLY A 1 86 ? -4.444 1.535 18.570 1.00 92.75 86 GLY A N 1
ATOM 632 C CA . GLY A 1 86 ? -5.396 0.422 18.660 1.00 92.75 86 GLY A CA 1
ATOM 633 C C . GLY A 1 86 ? -6.874 0.807 18.478 1.00 92.75 86 GLY A C 1
ATOM 634 O O . GLY A 1 86 ? -7.749 0.028 18.835 1.00 92.75 86 GLY A O 1
ATOM 635 N N . THR A 1 87 ? -7.166 1.988 17.925 1.00 93.56 87 THR A N 1
ATOM 636 C CA . THR A 1 87 ? -8.524 2.544 17.744 1.00 93.56 87 THR A CA 1
ATOM 637 C C . THR A 1 87 ? -8.992 2.556 16.287 1.00 93.56 87 THR A C 1
ATOM 639 O O . THR A 1 87 ? -9.961 3.228 15.934 1.00 93.56 87 THR A O 1
ATOM 642 N N . GLU A 1 88 ? -8.281 1.864 15.395 1.00 92.75 88 GLU A N 1
ATOM 643 C CA . GLU A 1 88 ? -8.690 1.742 13.998 1.00 92.75 88 GLU A CA 1
ATOM 644 C C . GLU A 1 88 ? -9.860 0.763 13.871 1.00 92.75 88 GLU A C 1
ATOM 646 O O . GLU A 1 88 ? -9.836 -0.326 14.438 1.00 92.75 88 GLU A O 1
ATOM 651 N N . TYR A 1 89 ? -10.868 1.143 13.088 1.00 91.19 89 TYR A N 1
ATOM 652 C CA . TYR A 1 89 ? -12.039 0.305 12.848 1.00 91.19 89 TYR A CA 1
ATOM 653 C C . TYR A 1 89 ? -11.667 -0.980 12.112 1.00 91.19 89 TYR A C 1
ATOM 655 O O . TYR A 1 89 ? -10.993 -0.946 11.073 1.00 91.19 89 TYR A O 1
ATOM 663 N N . LYS A 1 90 ? -12.156 -2.111 12.619 1.00 91.69 90 LYS A N 1
ATOM 664 C CA . LYS A 1 90 ? -12.033 -3.392 11.927 1.00 91.69 90 LYS A CA 1
ATOM 665 C C . LYS A 1 90 ? -13.076 -3.493 10.821 1.00 91.69 90 LYS A C 1
ATOM 667 O O . LYS A 1 90 ? -14.169 -2.934 10.881 1.00 91.69 90 LYS A O 1
ATOM 672 N N . PHE A 1 91 ? -12.739 -4.238 9.782 1.00 88.88 91 PHE A N 1
ATOM 673 C CA . PHE A 1 91 ? -13.649 -4.554 8.698 1.00 88.88 91 PHE A CA 1
ATOM 674 C C . PHE A 1 91 ? -14.875 -5.296 9.246 1.00 88.88 91 PHE A C 1
ATOM 676 O O . PHE A 1 91 ? -14.734 -6.297 9.951 1.00 88.88 91 PHE A O 1
ATOM 683 N N . GLY A 1 92 ? -16.065 -4.781 8.931 1.00 81.81 92 GLY A N 1
ATOM 684 C CA . GLY A 1 92 ? -17.345 -5.296 9.428 1.00 81.81 92 GLY A CA 1
ATOM 685 C C . GLY A 1 92 ? -17.802 -4.715 10.772 1.00 81.81 92 GLY A C 1
ATOM 686 O O . GLY A 1 92 ? -18.906 -5.020 11.215 1.00 81.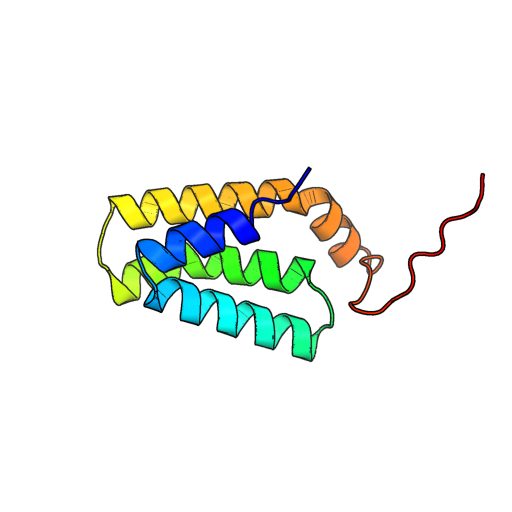81 92 GLY A O 1
ATOM 687 N N . GLU A 1 93 ? -17.002 -3.864 11.416 1.00 84.38 93 GLU A N 1
ATOM 688 C CA . GLU A 1 93 ? -17.398 -3.187 12.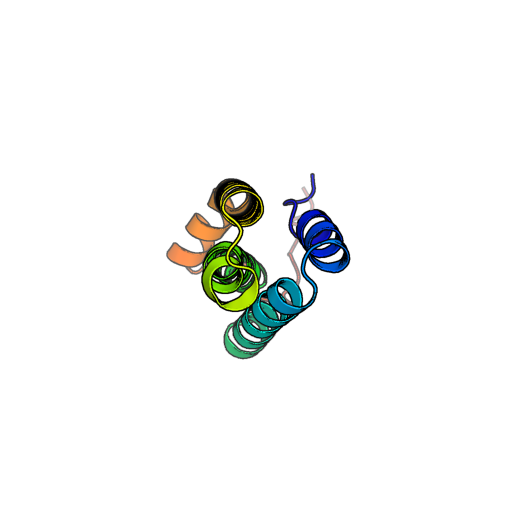650 1.00 84.38 93 GLU A CA 1
ATOM 689 C C . GLU A 1 93 ? -18.378 -2.044 12.340 1.00 84.38 93 GLU A C 1
ATOM 691 O O . GLU A 1 93 ? -18.143 -1.221 11.450 1.00 84.38 93 GLU A O 1
ATOM 696 N N . LYS A 1 94 ? -19.517 -2.004 13.043 1.00 69.19 94 LYS A N 1
ATOM 697 C CA . LYS A 1 94 ? -20.513 -0.944 12.856 1.00 69.19 94 LYS A CA 1
ATOM 698 C C . LYS A 1 94 ? -19.959 0.352 13.439 1.00 69.19 94 LYS A C 1
ATOM 700 O O . LYS A 1 94 ? -19.705 0.432 14.637 1.00 69.19 94 LYS A O 1
ATOM 705 N N . VAL A 1 95 ? -19.816 1.379 12.605 1.00 66.00 95 VAL A N 1
ATOM 706 C CA . VAL A 1 95 ? -19.550 2.735 13.093 1.00 66.00 95 VAL A CA 1
ATOM 707 C C . VAL A 1 95 ? -20.808 3.196 13.826 1.00 66.00 95 VAL A C 1
ATOM 709 O O . VAL A 1 95 ? -21.810 3.505 13.182 1.00 66.00 95 VAL A O 1
ATOM 712 N N . GLN A 1 96 ? -20.783 3.211 15.161 1.00 62.00 96 GLN A N 1
ATOM 713 C CA . GLN A 1 96 ? -21.804 3.902 15.944 1.00 62.00 96 GLN A CA 1
ATOM 714 C C . GLN A 1 96 ? -21.703 5.388 15.593 1.00 62.00 96 GLN A C 1
ATOM 716 O O . GLN A 1 96 ? -20.785 6.086 16.023 1.00 62.00 96 GLN A O 1
ATOM 721 N N . ARG A 1 97 ? -22.607 5.867 14.736 1.00 58.72 97 ARG A N 1
ATOM 722 C CA . ARG A 1 97 ? -22.885 7.296 14.664 1.00 58.72 97 ARG A CA 1
ATOM 723 C C . ARG A 1 97 ? -23.635 7.621 15.947 1.00 58.72 97 ARG A C 1
ATOM 725 O O . ARG A 1 97 ? -24.778 7.207 16.087 1.00 58.72 97 ARG A O 1
ATOM 732 N N . GLU A 1 98 ? -22.978 8.306 16.880 1.00 54.22 98 GLU A N 1
ATOM 733 C CA . GLU A 1 98 ? -23.717 9.096 17.863 1.00 54.22 98 GLU A CA 1
ATOM 734 C C . GLU A 1 98 ? -24.592 10.058 17.054 1.00 54.22 98 GLU A C 1
ATOM 736 O O . GLU A 1 98 ? -24.074 10.929 16.351 1.00 54.22 98 GLU A O 1
ATOM 741 N N . GLU A 1 99 ? -25.902 9.826 17.070 1.00 51.25 99 GLU A N 1
ATOM 742 C CA . GLU A 1 99 ? -26.887 10.800 16.620 1.00 51.25 99 GLU A CA 1
ATOM 743 C C . GLU A 1 99 ? -26.718 12.032 17.520 1.00 51.25 99 GLU A C 1
ATOM 745 O O . GLU A 1 99 ? -27.046 11.998 18.705 1.00 51.25 99 GLU A O 1
ATOM 750 N N . ARG A 1 100 ? -26.100 13.083 16.978 1.00 47.06 100 ARG A N 1
ATOM 751 C CA . ARG A 1 100 ? -26.092 14.433 17.541 1.00 47.06 100 ARG A CA 1
ATOM 752 C C . ARG A 1 100 ? -26.794 15.362 16.575 1.00 47.06 100 ARG A C 1
ATOM 754 O O . ARG A 1 100 ? -26.548 15.205 15.355 1.00 47.06 100 ARG A O 1
#

Secondary structure (DSSP, 8-state):
---SHHHHHHHHHHH-HHHHHHHHHHHHHHHHHH--HHHHHHHHHHHHHHHHHHHT--HHHHHHHHHHHHHHHHHTHHHHHHHHTT-PPPTT--------

Sequence (100 aa):
GGRGVATGAGVFLALAPKVLAVAALIWVLTVACTRYVSLGSILGAISVPISVLIFHDSALLFVFGLLAAAFVIYRHRPNIKRLLNGTEYKFGEKVQREER

Mean predicted aligned error: 4.46 Å

Foldseek 3Di:
DDLCQVVVLVVCVVVPVQLSVVLVVQLVVCCVVPLANLVSSLSSLVSNLVVCVVPPVDPVSNVVSVVSSVSSVVSCVVVVVCVVVVNHDGHPDDDPDPPD

Radius of gyration: 14.65 Å; Cα contacts (8 Å, |Δi|>4): 102; chains: 1; bounding box: 40×26×36 Å

Solvent-accessible surface area (backbone atoms only — not comparable to full-atom values): 5475 Å² total; per-residue (Å²): 132,84,61,53,59,71,61,50,48,55,51,29,51,75,76,38,48,70,36,36,51,53,20,48,49,48,20,50,53,38,25,71,75,66,29,27,61,65,58,10,52,45,53,18,30,60,42,31,29,58,37,30,60,75,76,62,74,40,72,67,60,26,53,51,29,44,53,52,23,51,50,38,44,62,64,34,48,74,51,52,54,22,52,78,68,71,67,51,74,44,68,90,60,80,81,79,72,78,89,123

pLDDT: mean 91.96, std 11.08, range [47.06, 98.38]